Protein AF-A0A6M1LSC8-F1 (afdb_monomer)

Sequence (121 aa):
MTETDLAREARQNIARHLADLHRLHIQLATDSRALKALTLSGRAQAEIEIAAEMLEQYMAATGAFLENMRGRYEARLGLLRRGEPTGVEAVPGQGALGHGAFWYAFSRLCSVLRMAERRSG

Organism: NCB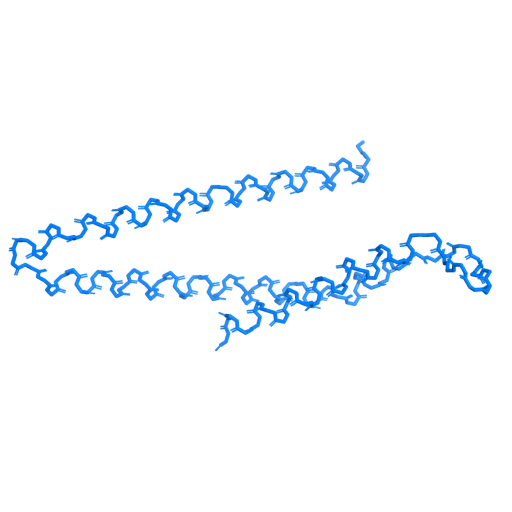I:txid2716930

Foldseek 3Di:
DDPVVVVVVVVVVVVVVVVVVVVVVVVVVVVLVVLVVCVVVVNVVVNVVVVVVSVVVVLVVLLVVLVVVLVVVVVCLVVLVVPQDDDDPPPVPRDDPCNVVSVVVSVVVVVVSVVSVVSND

Solvent-accessible surface area (backbone atoms only — not comparable to full-atom values): 6817 Å² total; per-residue (Å²): 134,54,72,69,52,54,56,49,50,52,51,52,54,51,51,50,53,54,52,53,51,51,52,51,52,53,48,52,56,50,55,59,59,58,40,53,57,34,43,76,71,74,37,44,68,59,36,51,52,53,53,48,54,52,50,52,52,52,51,52,54,50,23,54,50,38,46,53,55,39,54,61,49,61,76,37,45,73,62,59,59,68,68,59,76,85,67,57,84,55,55,92,94,67,58,38,80,67,42,67,61,50,54,52,54,51,52,49,50,57,54,50,43,59,52,36,50,72,66,45,109

Mean predicted aligned error: 7.02 Å

Radius of gyration: 22.24 Å; Cα contacts (8 Å, |Δi|>4): 43; chains: 1; bounding box: 56×26×59 Å

pLDDT: mean 88.99, std 13.72, range [47.41, 98.44]

Secondary structure (DSSP, 8-state):
--HHHHHHHHHHHHHHHHHHHHHHHHHHHHHHHHTHHHHHTT-HHHHHHHHHHHHHHHHHHHHHHHHHHHHHHHTTHHHHHTTS---S---TTT--TTHHHHHHHHHHHHHHHHHHHHHH-

Structure (mmCIF, N/CA/C/O backbone):
data_AF-A0A6M1LSC8-F1
#
_entry.id   AF-A0A6M1LSC8-F1
#
loop_
_atom_site.group_PDB
_atom_site.id
_atom_site.type_symbol
_atom_site.label_atom_id
_atom_site.label_alt_id
_atom_site.label_comp_id
_atom_site.label_asym_id
_atom_site.label_entity_id
_atom_site.label_seq_id
_atom_site.pdbx_PDB_ins_code
_atom_site.Cartn_x
_atom_si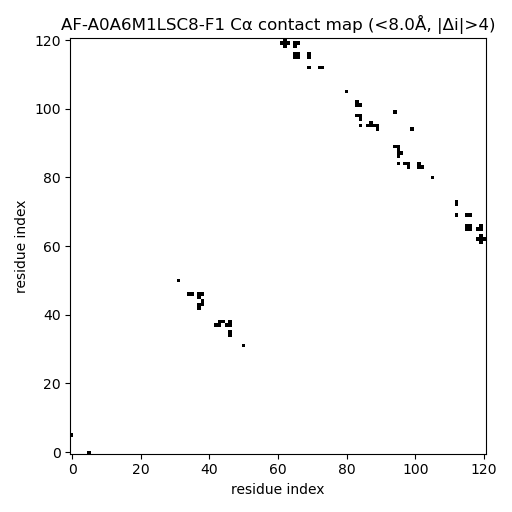te.Cartn_y
_atom_site.Cartn_z
_atom_site.occupancy
_atom_site.B_iso_or_equiv
_atom_site.auth_seq_id
_atom_site.auth_comp_id
_atom_site.auth_asym_id
_atom_site.auth_atom_id
_atom_site.pdbx_PDB_model_num
ATOM 1 N N . MET A 1 1 ? 0.381 3.469 -32.108 1.00 56.16 1 MET A N 1
ATOM 2 C CA . MET A 1 1 ? 0.505 3.741 -30.661 1.00 56.16 1 MET A CA 1
ATOM 3 C C . MET A 1 1 ? 1.989 3.801 -30.350 1.00 56.16 1 MET A C 1
ATOM 5 O O . MET A 1 1 ? 2.682 2.846 -30.677 1.00 56.16 1 MET A O 1
ATOM 9 N N . THR A 1 2 ? 2.500 4.939 -29.881 1.00 71.88 2 THR A N 1
ATOM 10 C CA . THR A 1 2 ? 3.945 5.119 -29.642 1.00 71.88 2 THR A CA 1
ATOM 11 C C . THR A 1 2 ? 4.359 4.524 -28.289 1.00 71.88 2 THR A C 1
ATOM 13 O O . THR A 1 2 ? 3.518 4.313 -27.417 1.00 71.88 2 THR A O 1
ATOM 16 N N . GLU A 1 3 ? 5.652 4.272 -28.068 1.00 67.31 3 GLU A N 1
ATOM 17 C CA . GLU A 1 3 ? 6.177 3.856 -26.753 1.00 67.31 3 GLU A CA 1
ATOM 18 C C . GLU A 1 3 ? 5.822 4.870 -25.647 1.00 67.31 3 GLU A C 1
ATOM 20 O O . GLU A 1 3 ? 5.491 4.505 -24.516 1.00 67.31 3 GLU A O 1
ATOM 25 N N . THR A 1 4 ? 5.805 6.160 -25.996 1.00 75.75 4 THR A N 1
ATOM 26 C CA . THR A 1 4 ? 5.384 7.246 -25.105 1.00 75.75 4 THR A CA 1
ATOM 27 C C . THR A 1 4 ? 3.909 7.134 -24.712 1.00 75.75 4 THR A C 1
ATOM 29 O O . THR A 1 4 ? 3.566 7.436 -23.566 1.00 75.75 4 THR A O 1
ATOM 32 N N . ASP A 1 5 ? 3.044 6.651 -25.609 1.00 84.19 5 ASP A N 1
ATOM 33 C CA . ASP A 1 5 ? 1.629 6.414 -25.308 1.00 84.19 5 ASP A CA 1
ATOM 34 C C . ASP A 1 5 ? 1.446 5.273 -24.307 1.00 84.19 5 ASP A C 1
ATOM 36 O O . ASP A 1 5 ? 0.731 5.445 -23.320 1.00 84.19 5 ASP A O 1
ATOM 40 N N . LEU A 1 6 ? 2.163 4.160 -24.491 1.00 90.50 6 LEU A N 1
ATOM 41 C CA . LEU A 1 6 ? 2.126 3.017 -23.571 1.00 90.50 6 LEU A CA 1
ATOM 42 C C . LEU A 1 6 ? 2.641 3.385 -22.174 1.00 90.50 6 LEU A C 1
ATOM 44 O O . LEU A 1 6 ? 2.018 3.061 -21.161 1.00 90.50 6 LEU A O 1
ATOM 48 N N . ALA A 1 7 ? 3.762 4.108 -22.096 1.00 89.00 7 ALA A N 1
ATOM 49 C CA . ALA A 1 7 ? 4.315 4.558 -20.820 1.00 89.00 7 ALA A CA 1
ATOM 50 C C . ALA A 1 7 ? 3.374 5.536 -20.097 1.00 89.00 7 ALA A C 1
ATOM 52 O O . ALA A 1 7 ? 3.258 5.505 -18.868 1.00 89.00 7 ALA A O 1
ATOM 53 N N . ARG A 1 8 ? 2.694 6.413 -20.844 1.00 92.25 8 ARG A N 1
ATOM 54 C CA . ARG A 1 8 ? 1.710 7.355 -20.301 1.00 92.25 8 ARG A CA 1
ATOM 55 C C . ARG A 1 8 ? 0.478 6.629 -19.769 1.00 92.25 8 ARG A C 1
ATOM 57 O O . ARG A 1 8 ? 0.069 6.913 -18.645 1.00 92.25 8 ARG A O 1
ATOM 64 N N . GLU A 1 9 ? -0.070 5.688 -20.527 1.00 95.25 9 GLU A N 1
ATOM 65 C CA . GLU A 1 9 ? -1.217 4.879 -20.108 1.00 95.25 9 GLU A CA 1
ATOM 66 C C . GLU A 1 9 ? -0.899 4.069 -18.844 1.00 95.25 9 GLU A C 1
ATOM 68 O O . GLU A 1 9 ? -1.647 4.119 -17.866 1.00 95.25 9 GLU A O 1
ATOM 73 N N . ALA A 1 10 ? 0.264 3.411 -18.801 1.00 94.62 10 ALA A N 1
ATOM 74 C CA . ALA A 1 10 ? 0.704 2.669 -17.623 1.00 94.62 10 ALA A CA 1
ATOM 75 C C . ALA A 1 10 ? 0.793 3.566 -16.375 1.00 94.62 10 ALA A C 1
ATOM 77 O O . ALA A 1 10 ? 0.305 3.192 -15.308 1.00 94.62 10 ALA A O 1
ATOM 78 N N . ARG A 1 11 ? 1.355 4.780 -16.500 1.00 94.75 11 ARG A N 1
ATOM 79 C CA . ARG A 1 11 ? 1.401 5.751 -15.38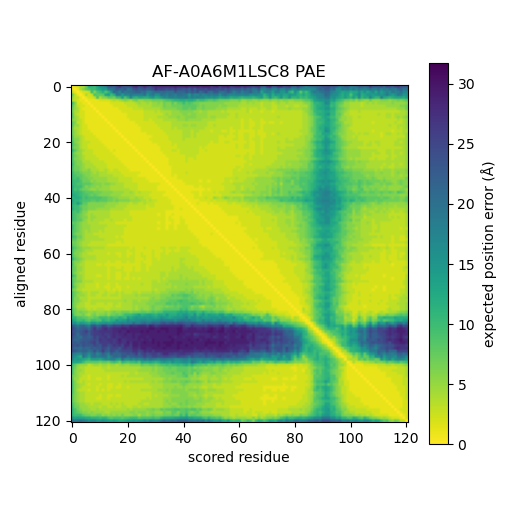9 1.00 94.75 11 ARG A CA 1
ATOM 80 C C . ARG A 1 11 ? 0.008 6.167 -14.930 1.00 94.75 11 ARG A C 1
ATOM 82 O O . ARG A 1 11 ? -0.213 6.270 -13.728 1.00 94.75 11 ARG A O 1
ATOM 89 N N . GLN A 1 12 ? -0.917 6.402 -15.859 1.00 97.06 12 GLN A N 1
ATOM 90 C CA . GLN A 1 12 ? -2.292 6.784 -15.529 1.00 97.06 12 GLN A CA 1
ATOM 91 C C . GLN A 1 12 ? -3.031 5.660 -14.799 1.00 97.06 12 GLN A C 1
ATOM 93 O O . GLN A 1 12 ? -3.689 5.917 -13.792 1.00 97.06 12 GLN A O 1
ATOM 98 N N . ASN A 1 13 ? -2.873 4.417 -15.255 1.00 96.38 13 ASN A N 1
ATOM 99 C CA . ASN A 1 13 ? -3.473 3.258 -14.601 1.00 96.38 13 ASN A CA 1
ATOM 100 C C . ASN A 1 13 ? -2.903 3.054 -13.189 1.00 96.38 13 ASN A C 1
ATOM 102 O O . ASN A 1 13 ? -3.668 2.897 -12.241 1.00 96.38 13 ASN A O 1
ATOM 106 N N . ILE A 1 14 ? -1.579 3.157 -13.017 1.00 96.38 14 ILE A N 1
ATOM 107 C CA . ILE A 1 14 ? -0.940 3.094 -11.692 1.00 96.38 14 ILE A CA 1
ATOM 108 C C . ILE A 1 14 ? -1.452 4.219 -10.782 1.00 96.38 14 ILE A C 1
ATOM 110 O O . ILE A 1 14 ? -1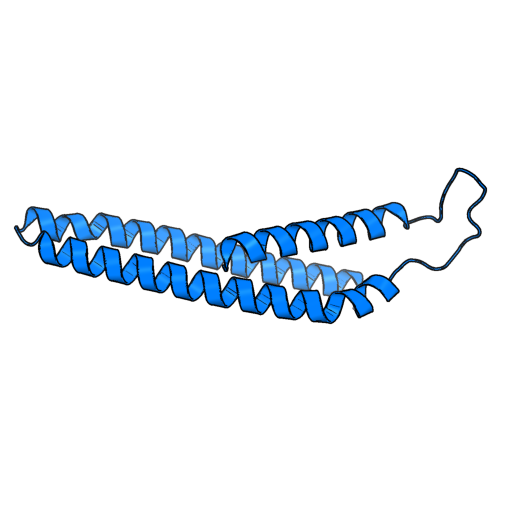.815 3.958 -9.638 1.00 96.38 14 ILE A O 1
ATOM 114 N N . ALA A 1 15 ? -1.518 5.457 -11.278 1.00 96.50 15 ALA A N 1
ATOM 115 C CA . ALA A 1 15 ? -1.997 6.596 -10.496 1.00 96.50 15 ALA A CA 1
ATOM 116 C C . ALA A 1 15 ? -3.452 6.414 -10.037 1.00 96.50 15 ALA A C 1
ATOM 118 O O . ALA A 1 15 ? -3.771 6.728 -8.892 1.00 96.50 15 ALA A O 1
ATOM 119 N N . ARG A 1 16 ? -4.315 5.862 -10.900 1.00 98.06 16 ARG A N 1
ATOM 120 C CA . ARG A 1 16 ? -5.706 5.541 -10.556 1.00 98.06 16 ARG A CA 1
ATOM 121 C C . ARG A 1 16 ? -5.772 4.515 -9.426 1.00 98.06 16 ARG A C 1
ATOM 123 O O . ARG A 1 16 ? -6.391 4.792 -8.407 1.00 98.06 16 ARG A O 1
ATOM 130 N N . HIS A 1 17 ? -5.061 3.395 -9.554 1.00 97.25 17 HIS A N 1
ATOM 131 C CA . HIS A 1 17 ? -5.064 2.352 -8.524 1.00 97.25 17 HIS A CA 1
ATOM 132 C C . HIS A 1 17 ? -4.501 2.844 -7.182 1.00 97.25 17 HIS A C 1
ATOM 134 O O . HIS A 1 17 ? -5.021 2.490 -6.129 1.00 97.25 17 HIS A O 1
ATOM 140 N N . LEU A 1 18 ? -3.471 3.698 -7.197 1.00 96.56 18 LEU A N 1
ATOM 141 C CA . LEU A 1 18 ? -2.942 4.310 -5.973 1.00 96.56 18 LEU A CA 1
ATOM 142 C C . LEU A 1 18 ? -3.949 5.265 -5.318 1.00 96.56 18 LEU A C 1
ATOM 144 O O . LEU A 1 18 ? -4.034 5.311 -4.091 1.00 96.56 18 LEU A O 1
ATOM 148 N N . ALA A 1 19 ? -4.729 6.002 -6.111 1.00 97.56 19 ALA A N 1
ATOM 149 C CA . ALA A 1 19 ? -5.807 6.832 -5.587 1.00 97.56 19 ALA A CA 1
ATOM 150 C C . ALA A 1 19 ? -6.925 5.978 -4.969 1.00 97.56 19 ALA A C 1
ATOM 152 O O . ALA A 1 19 ? -7.431 6.319 -3.901 1.00 97.56 19 ALA A O 1
ATOM 153 N N . ASP A 1 20 ? -7.275 4.854 -5.595 1.00 98.00 20 ASP A N 1
ATOM 154 C CA . ASP A 1 20 ? -8.283 3.929 -5.071 1.00 98.00 20 ASP A CA 1
ATOM 155 C C . ASP A 1 20 ? -7.821 3.286 -3.752 1.00 98.00 20 ASP A C 1
ATOM 157 O O . ASP A 1 20 ? -8.568 3.293 -2.773 1.00 98.00 20 ASP A O 1
ATOM 161 N N . LEU A 1 21 ? -6.559 2.846 -3.668 1.00 96.94 21 LEU A N 1
ATOM 162 C CA . LEU A 1 21 ? -5.949 2.371 -2.418 1.00 96.94 21 LEU A CA 1
ATOM 163 C C . LEU A 1 21 ? -5.984 3.437 -1.319 1.00 96.94 21 LEU A C 1
ATOM 165 O O . LEU A 1 21 ? -6.319 3.142 -0.175 1.00 96.94 21 LEU A O 1
ATOM 169 N N . HIS A 1 22 ? -5.685 4.694 -1.652 1.00 96.88 22 HIS A N 1
ATOM 170 C CA . HIS A 1 22 ? -5.758 5.781 -0.680 1.00 96.88 22 HIS A CA 1
ATOM 171 C C . HIS A 1 22 ? -7.180 5.988 -0.140 1.00 96.88 22 HIS A C 1
ATOM 173 O O . HIS A 1 22 ? -7.349 6.181 1.065 1.00 96.88 22 HIS A O 1
ATOM 179 N N . ARG A 1 23 ? -8.208 5.892 -0.994 1.00 97.81 23 ARG A N 1
ATOM 180 C CA . ARG A 1 23 ? -9.607 5.955 -0.541 1.00 97.81 23 ARG A CA 1
ATOM 181 C C . ARG A 1 23 ? -9.945 4.801 0.399 1.00 97.81 23 ARG A C 1
ATOM 183 O O . ARG A 1 23 ? -10.577 5.038 1.424 1.00 97.81 23 ARG A O 1
ATOM 190 N N . LEU A 1 24 ? -9.480 3.587 0.099 1.00 96.75 24 LEU A N 1
ATOM 191 C CA . LEU A 1 24 ? -9.663 2.432 0.983 1.00 96.75 24 LEU A CA 1
ATOM 192 C C . LEU A 1 24 ? -8.969 2.629 2.338 1.00 96.75 24 LEU A C 1
ATOM 194 O O . LEU A 1 24 ? -9.560 2.318 3.366 1.00 96.75 24 LEU A O 1
ATOM 198 N N . HIS A 1 25 ? -7.772 3.222 2.375 1.00 96.50 25 HIS A N 1
ATOM 199 C CA . HIS A 1 25 ? -7.113 3.562 3.642 1.00 96.50 25 HIS A CA 1
ATOM 200 C C . HIS A 1 25 ? -7.909 4.582 4.470 1.00 96.50 25 HIS A C 1
ATOM 202 O O . HIS A 1 25 ? -7.989 4.458 5.691 1.00 96.50 25 HIS A O 1
ATOM 208 N N . ILE A 1 26 ? -8.521 5.583 3.826 1.00 97.44 26 ILE A N 1
ATOM 209 C CA . ILE A 1 26 ? -9.395 6.550 4.511 1.00 97.44 26 ILE A CA 1
ATOM 210 C C . ILE A 1 26 ? -10.639 5.854 5.074 1.00 97.44 26 ILE A C 1
ATOM 212 O O . ILE A 1 26 ? -11.052 6.157 6.198 1.00 97.44 26 ILE A O 1
ATOM 216 N N . GLN A 1 27 ? -11.226 4.927 4.314 1.00 97.44 27 GLN A N 1
ATOM 217 C CA . GLN A 1 27 ? -12.374 4.152 4.774 1.00 97.44 27 GLN A CA 1
ATOM 218 C C . GLN A 1 27 ? -12.004 3.299 5.990 1.00 97.44 27 GLN A C 1
ATOM 220 O O . GLN A 1 27 ? -12.661 3.408 7.018 1.00 97.44 27 GLN A O 1
ATOM 225 N N . LEU A 1 28 ? -10.885 2.573 5.935 1.00 96.31 28 LEU A N 1
ATOM 226 C CA . LEU A 1 28 ? -10.406 1.759 7.053 1.00 96.31 28 LEU A CA 1
ATOM 227 C C . LEU A 1 28 ? -10.150 2.600 8.315 1.00 96.31 28 LEU A C 1
ATOM 229 O O . LEU A 1 28 ? -10.521 2.213 9.421 1.00 96.31 28 LEU A O 1
ATOM 233 N N . ALA A 1 29 ? -9.581 3.799 8.160 1.00 96.50 29 ALA A N 1
ATOM 234 C CA . ALA A 1 29 ? -9.413 4.737 9.269 1.00 96.50 29 ALA A CA 1
ATOM 235 C C . ALA A 1 29 ? -10.756 5.225 9.845 1.00 96.50 29 ALA A C 1
ATOM 237 O O . ALA A 1 29 ? -10.843 5.558 11.025 1.00 96.50 29 ALA A O 1
ATOM 238 N N . THR A 1 30 ? -11.801 5.300 9.024 1.00 97.31 30 THR A N 1
ATOM 239 C CA . THR A 1 30 ? -13.153 5.672 9.458 1.00 97.31 30 THR A CA 1
ATOM 240 C C . THR A 1 30 ? -13.812 4.524 10.215 1.00 97.31 30 THR A C 1
ATOM 242 O O . THR A 1 30 ? -14.342 4.753 11.302 1.00 97.31 30 THR A O 1
ATOM 245 N N . ASP A 1 31 ? -13.689 3.298 9.708 1.00 95.12 31 ASP A N 1
ATOM 246 C CA . ASP A 1 31 ? -14.196 2.085 10.352 1.00 95.12 31 ASP A CA 1
ATOM 247 C C . ASP A 1 31 ? -13.527 1.878 11.719 1.00 95.12 31 ASP A C 1
ATOM 249 O O . ASP A 1 31 ? -14.207 1.661 12.721 1.00 95.12 31 ASP A O 1
ATOM 253 N N . SER A 1 32 ? -12.209 2.089 11.800 1.00 95.56 32 SER A N 1
ATOM 254 C CA . SER A 1 32 ? -11.458 2.068 13.060 1.00 95.56 32 SER A CA 1
ATOM 255 C C . SER A 1 32 ? -11.994 3.072 14.089 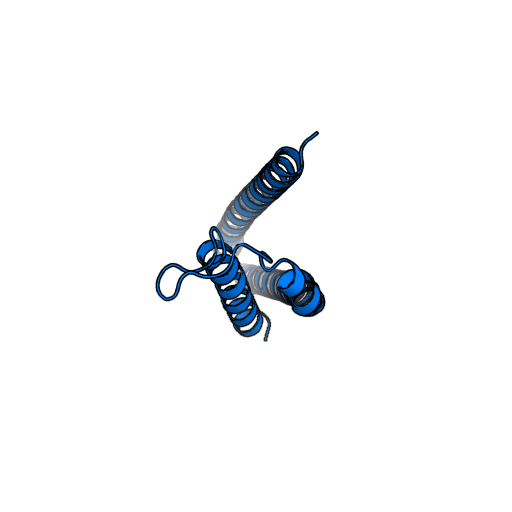1.00 95.56 32 SER A C 1
ATOM 257 O O . SER A 1 32 ? -12.123 2.735 15.263 1.00 95.56 32 SER A O 1
ATOM 259 N N . ARG A 1 33 ? -12.377 4.291 13.678 1.00 96.31 33 ARG A N 1
ATOM 260 C CA . ARG A 1 33 ? -12.986 5.270 14.602 1.00 96.31 33 ARG A CA 1
ATOM 261 C C . ARG A 1 33 ? -14.366 4.835 15.085 1.00 96.31 33 ARG A C 1
ATOM 263 O O . ARG A 1 33 ? -14.735 5.164 16.212 1.00 96.31 33 ARG A O 1
ATOM 270 N N . ALA A 1 34 ? -15.130 4.134 14.248 1.00 95.81 34 ALA A N 1
ATOM 271 C CA . ALA A 1 34 ? -16.455 3.642 14.612 1.00 95.81 34 ALA A CA 1
ATOM 272 C C . ALA A 1 34 ? -16.390 2.572 15.715 1.00 95.81 34 ALA A C 1
ATOM 274 O O . ALA A 1 34 ? -17.330 2.464 16.507 1.00 95.81 34 ALA A O 1
ATOM 275 N N . LEU A 1 35 ? -15.262 1.857 15.836 1.00 96.19 35 LEU A N 1
ATOM 276 C CA . LEU A 1 35 ? -15.052 0.858 16.888 1.00 96.19 35 LEU A CA 1
ATOM 277 C C . LEU A 1 35 ? -15.194 1.433 18.300 1.00 96.19 35 LEU A C 1
ATOM 279 O O . LEU A 1 35 ? -15.640 0.704 19.176 1.00 96.19 35 LEU A O 1
ATOM 283 N N . LYS A 1 36 ? -14.965 2.740 18.501 1.00 96.44 36 LYS A N 1
ATOM 284 C CA . LYS A 1 36 ? -15.152 3.432 19.790 1.00 96.44 36 LYS A CA 1
ATOM 285 C C . LYS A 1 36 ? -16.520 3.166 20.435 1.00 96.44 36 LYS A C 1
ATOM 287 O O . LYS A 1 36 ? -16.656 3.214 21.659 1.00 96.44 36 LYS A O 1
ATOM 292 N N . ALA A 1 37 ? -17.554 2.902 19.631 1.00 96.88 37 ALA A N 1
ATOM 293 C CA . ALA A 1 37 ? -18.877 2.533 20.132 1.00 96.88 37 ALA A CA 1
ATOM 294 C C . ALA A 1 37 ? -18.844 1.275 21.026 1.00 96.88 37 ALA A C 1
ATOM 296 O O . ALA A 1 37 ? -19.620 1.181 21.977 1.00 96.88 37 ALA A O 1
ATOM 297 N N . LEU A 1 38 ? -17.919 0.342 20.775 1.00 97.19 38 LEU A N 1
ATOM 298 C CA . LEU A 1 38 ? -17.712 -0.860 21.580 1.00 97.19 38 LEU A CA 1
ATOM 299 C C . LEU A 1 38 ? -17.236 -0.499 22.987 1.00 97.19 38 LEU A C 1
ATOM 301 O O . LEU A 1 38 ? -17.902 -0.887 23.949 1.00 97.19 38 LEU A O 1
ATOM 305 N N . THR A 1 39 ? -16.180 0.307 23.133 1.00 96.38 39 THR A N 1
ATOM 306 C CA . THR A 1 39 ? -15.745 0.786 24.457 1.00 96.38 39 THR A CA 1
ATOM 307 C C . THR A 1 39 ? -16.845 1.567 25.173 1.00 96.38 39 THR A C 1
ATOM 309 O O . THR A 1 39 ? -17.086 1.326 26.355 1.00 96.38 39 THR A O 1
ATOM 312 N N . LEU A 1 40 ? -17.582 2.437 24.469 1.00 97.69 40 LEU A N 1
ATOM 313 C CA . LEU A 1 40 ? -18.710 3.177 25.060 1.00 97.69 40 LEU A CA 1
ATOM 314 C C . LEU A 1 40 ? -19.838 2.256 25.558 1.00 97.69 40 LEU A C 1
ATOM 316 O O . LEU A 1 40 ? -20.543 2.607 26.499 1.00 97.69 40 LEU A O 1
ATOM 320 N N . SER A 1 41 ? -19.986 1.070 24.964 1.00 97.31 41 SER A N 1
ATOM 321 C CA . SER A 1 41 ? -20.938 0.034 25.388 1.00 97.31 41 SER A CA 1
ATOM 322 C C . SER A 1 41 ? -20.388 -0.937 26.447 1.00 97.31 41 SER A C 1
ATOM 324 O O . SER A 1 41 ? -21.014 -1.959 26.727 1.00 97.31 41 SER A O 1
ATOM 326 N N . GLY A 1 42 ? -19.213 -0.656 27.024 1.00 97.94 42 GLY A N 1
ATOM 327 C CA . GLY A 1 42 ? -18.554 -1.518 28.014 1.00 97.94 42 GLY A CA 1
ATOM 328 C C . GLY A 1 42 ? -17.834 -2.735 27.419 1.00 97.94 42 GLY A C 1
ATOM 329 O O . GLY A 1 42 ? -17.426 -3.627 28.158 1.00 97.94 42 GLY A O 1
ATOM 330 N N . ARG A 1 43 ? -17.654 -2.787 26.093 1.00 97.62 43 ARG A N 1
ATOM 331 C CA . ARG A 1 43 ? -17.023 -3.896 25.353 1.00 97.62 43 ARG A CA 1
ATOM 332 C C . ARG A 1 43 ? -15.609 -3.549 24.878 1.00 97.62 43 ARG A C 1
ATOM 334 O O . ARG A 1 43 ? -15.260 -3.805 23.730 1.00 97.62 43 ARG A O 1
ATOM 341 N N . ALA A 1 44 ? -14.792 -2.968 25.754 1.00 97.31 44 ALA A N 1
ATOM 342 C CA . ALA A 1 44 ? -13.433 -2.534 25.409 1.00 97.31 44 ALA A CA 1
ATOM 343 C C . ALA A 1 44 ? -12.542 -3.679 24.888 1.00 97.31 44 ALA A C 1
ATOM 345 O O . ALA A 1 44 ? -11.777 -3.480 23.952 1.00 97.31 44 ALA A O 1
ATOM 346 N N . GLN A 1 45 ? -12.689 -4.891 25.437 1.00 97.94 45 GLN A N 1
ATOM 347 C CA . GLN A 1 45 ? -11.940 -6.067 24.978 1.00 97.94 45 GLN A CA 1
ATOM 348 C C . GLN A 1 45 ? -12.172 -6.359 23.486 1.00 97.94 45 GLN A C 1
ATOM 350 O O . GLN A 1 45 ? -11.217 -6.586 22.753 1.00 97.94 45 GLN A O 1
ATOM 355 N N . ALA A 1 46 ? -13.422 -6.273 23.019 1.00 97.81 46 ALA A N 1
ATOM 356 C CA . ALA A 1 46 ? -13.752 -6.514 21.615 1.00 97.81 46 ALA A CA 1
ATOM 357 C C . ALA A 1 46 ? -13.144 -5.449 20.688 1.00 97.81 46 ALA A C 1
ATOM 359 O O . ALA A 1 46 ? -12.712 -5.762 19.586 1.00 97.81 46 ALA A O 1
ATOM 360 N N . GLU A 1 47 ? -13.086 -4.187 21.129 1.00 97.88 47 GLU A N 1
ATOM 361 C CA . GLU A 1 47 ? -12.405 -3.128 20.373 1.00 97.88 47 GLU A CA 1
ATOM 362 C C . GLU A 1 47 ? -10.905 -3.403 20.241 1.00 97.88 47 GLU A C 1
ATOM 364 O O . GLU A 1 47 ? -10.358 -3.248 19.152 1.00 97.88 47 GLU A O 1
ATOM 369 N N . ILE A 1 48 ? -10.260 -3.845 21.326 1.00 98.00 48 ILE A N 1
ATOM 370 C CA . ILE A 1 48 ? -8.834 -4.195 21.339 1.00 98.00 48 ILE A CA 1
ATOM 371 C C . ILE A 1 48 ? -8.551 -5.339 20.361 1.00 98.00 48 ILE A C 1
ATOM 373 O O . ILE A 1 48 ? -7.639 -5.221 19.547 1.00 98.00 48 ILE A O 1
ATOM 377 N N . GLU A 1 49 ? -9.335 -6.417 20.417 1.00 98.44 49 GLU A N 1
ATOM 378 C CA . GLU A 1 49 ? -9.164 -7.593 19.554 1.00 98.44 49 GLU A CA 1
ATOM 379 C C . GLU A 1 49 ? -9.336 -7.233 18.074 1.00 98.44 49 GLU A C 1
ATOM 381 O O . GLU A 1 49 ? -8.443 -7.492 17.269 1.00 98.44 49 GLU A O 1
ATOM 386 N N . ILE A 1 50 ? -10.417 -6.531 17.721 1.00 97.94 50 ILE A N 1
ATOM 387 C CA . ILE A 1 50 ? -10.674 -6.118 16.333 1.00 97.94 50 ILE A CA 1
ATOM 388 C C . ILE A 1 50 ? -9.587 -5.157 15.832 1.00 97.94 50 ILE A C 1
ATOM 390 O O . ILE A 1 50 ? -9.136 -5.265 14.690 1.00 97.94 50 ILE A O 1
ATOM 394 N N . ALA A 1 51 ? -9.150 -4.206 16.664 1.00 97.31 51 ALA A N 1
ATOM 395 C CA . ALA A 1 51 ? -8.093 -3.275 16.288 1.00 97.31 51 ALA A CA 1
ATOM 396 C C . ALA A 1 51 ? -6.752 -3.991 16.065 1.00 97.31 51 ALA A C 1
ATOM 398 O O . ALA A 1 51 ? -6.043 -3.658 15.112 1.00 97.31 51 ALA A O 1
ATOM 399 N N . ALA A 1 52 ? -6.415 -4.973 16.907 1.00 98.06 52 ALA A N 1
ATOM 400 C CA . ALA A 1 52 ? -5.218 -5.791 16.749 1.00 98.06 52 ALA A CA 1
ATOM 401 C C . ALA A 1 52 ? -5.274 -6.604 15.449 1.00 98.06 52 ALA A C 1
ATOM 403 O O . ALA A 1 52 ? -4.385 -6.455 14.612 1.00 98.06 52 ALA A O 1
ATOM 404 N N . GLU A 1 53 ? -6.354 -7.358 15.220 1.00 97.81 53 GLU A N 1
ATOM 405 C CA . GLU A 1 53 ? -6.546 -8.152 13.999 1.00 97.81 53 GLU A CA 1
ATOM 406 C C . GLU A 1 53 ? -6.447 -7.291 12.734 1.00 97.81 53 GLU A C 1
ATOM 408 O O . GLU A 1 53 ? -5.772 -7.657 11.770 1.00 97.81 53 GLU A O 1
ATOM 413 N N . MET A 1 54 ? -7.080 -6.114 12.738 1.00 96.88 54 MET A N 1
ATOM 414 C CA . MET A 1 54 ? -7.029 -5.175 11.618 1.00 96.88 54 MET A CA 1
ATOM 415 C C . MET A 1 54 ? -5.591 -4.727 11.317 1.00 96.88 54 MET A C 1
ATOM 417 O O . MET A 1 54 ? -5.179 -4.709 10.154 1.00 96.88 54 MET A O 1
ATOM 421 N N . LEU A 1 55 ? -4.825 -4.347 12.345 1.00 96.31 55 LEU A N 1
ATOM 422 C CA . LEU A 1 55 ? -3.447 -3.881 12.181 1.00 96.31 55 LEU A CA 1
ATOM 423 C C . LEU A 1 55 ? -2.513 -5.012 11.743 1.00 96.31 55 LEU A C 1
ATOM 425 O O . LEU A 1 55 ? -1.703 -4.806 10.839 1.00 96.31 55 LEU A O 1
ATOM 429 N N . GLU A 1 56 ? -2.656 -6.201 12.325 1.00 97.50 56 GLU A N 1
ATOM 430 C CA . GLU A 1 56 ? -1.888 -7.392 11.956 1.00 97.50 56 GLU A CA 1
ATOM 431 C C . GLU A 1 56 ? -2.115 -7.767 10.489 1.00 97.50 56 GLU A C 1
ATOM 433 O O . GLU A 1 56 ? -1.156 -7.922 9.728 1.00 97.50 56 GLU A O 1
ATOM 438 N N . GLN A 1 57 ? -3.377 -7.833 10.055 1.00 96.12 57 GLN A N 1
ATOM 439 C CA . GLN A 1 57 ? -3.723 -8.132 8.666 1.00 96.12 57 GLN A CA 1
ATOM 440 C C . GLN A 1 57 ? -3.200 -7.060 7.706 1.00 96.12 57 GLN A C 1
ATOM 442 O O . GLN A 1 57 ? -2.637 -7.388 6.659 1.00 96.12 57 GLN A O 1
ATOM 447 N N . TYR A 1 58 ? -3.340 -5.779 8.061 1.00 95.50 58 TYR A N 1
ATOM 448 C CA . TYR A 1 58 ? -2.840 -4.677 7.240 1.00 95.50 58 TYR A CA 1
ATOM 449 C C . TYR A 1 58 ? -1.312 -4.715 7.092 1.00 95.50 58 TYR A C 1
ATOM 451 O O . TYR A 1 58 ? -0.789 -4.556 5.982 1.00 95.50 58 TYR A O 1
ATOM 459 N N . MET A 1 59 ? -0.588 -4.957 8.189 1.00 94.69 59 MET A N 1
ATOM 460 C CA . MET A 1 59 ? 0.868 -5.093 8.183 1.00 94.69 59 MET A CA 1
ATOM 461 C C . MET A 1 59 ? 1.316 -6.295 7.352 1.00 94.69 59 MET A C 1
ATOM 463 O O . MET A 1 59 ? 2.186 -6.141 6.495 1.00 94.69 59 MET A O 1
ATOM 467 N N . ALA A 1 60 ? 0.694 -7.461 7.544 1.00 95.00 60 ALA A N 1
ATOM 468 C CA . ALA A 1 60 ? 1.013 -8.671 6.793 1.00 95.00 60 ALA A CA 1
ATOM 469 C C . ALA A 1 60 ? 0.772 -8.486 5.285 1.00 95.00 60 ALA A C 1
ATOM 471 O O . ALA A 1 60 ? 1.649 -8.783 4.471 1.00 95.00 60 ALA A O 1
ATOM 472 N N . ALA A 1 61 ? -0.381 -7.927 4.902 1.00 94.81 61 ALA A N 1
ATOM 473 C CA . ALA A 1 61 ? -0.715 -7.668 3.504 1.00 94.81 61 ALA A CA 1
ATOM 474 C C . ALA A 1 61 ? 0.250 -6.660 2.855 1.00 94.81 61 ALA A C 1
ATOM 476 O O . ALA A 1 61 ? 0.722 -6.875 1.735 1.00 94.81 61 ALA A O 1
ATOM 477 N N . THR A 1 62 ? 0.582 -5.578 3.565 1.00 93.88 62 THR A N 1
ATOM 478 C CA . THR A 1 62 ? 1.509 -4.551 3.069 1.00 93.88 62 THR A CA 1
ATOM 479 C C . THR A 1 62 ? 2.933 -5.093 2.947 1.00 93.88 62 THR A C 1
ATOM 481 O O . THR A 1 62 ? 3.590 -4.846 1.934 1.00 93.88 62 THR A O 1
ATOM 484 N N . GLY A 1 63 ? 3.399 -5.861 3.935 1.00 94.44 63 GLY A N 1
ATOM 485 C CA . GLY A 1 63 ? 4.711 -6.508 3.917 1.00 94.44 63 GLY A CA 1
ATOM 486 C C . GLY A 1 63 ? 4.857 -7.459 2.730 1.00 94.44 63 GLY A C 1
ATOM 487 O O . GLY A 1 63 ? 5.768 -7.290 1.918 1.00 94.44 63 GLY A O 1
ATOM 488 N N . ALA A 1 64 ? 3.894 -8.369 2.554 1.00 95.06 64 ALA A N 1
ATOM 489 C CA . ALA A 1 64 ? 3.877 -9.317 1.440 1.00 95.06 64 ALA A CA 1
ATOM 490 C C . ALA A 1 64 ? 3.838 -8.616 0.070 1.00 95.06 64 ALA A C 1
ATOM 492 O O . ALA A 1 64 ? 4.536 -9.015 -0.866 1.00 95.06 64 ALA A O 1
ATOM 493 N N . PHE A 1 65 ? 3.054 -7.540 -0.061 1.00 95.06 65 PHE A N 1
ATOM 494 C CA . PHE A 1 65 ? 3.020 -6.737 -1.283 1.00 95.06 65 PHE A CA 1
ATOM 495 C C . PHE A 1 65 ? 4.379 -6.087 -1.583 1.00 95.06 65 PHE A C 1
ATOM 497 O O . PHE A 1 65 ? 4.867 -6.179 -2.714 1.00 95.06 65 PHE A O 1
ATOM 504 N N . LEU A 1 66 ? 5.000 -5.440 -0.590 1.00 95.38 66 LEU A N 1
ATOM 505 C CA . LEU A 1 66 ? 6.291 -4.770 -0.760 1.00 95.38 66 LEU A CA 1
ATOM 506 C C . LEU A 1 66 ? 7.400 -5.760 -1.104 1.00 95.38 66 LEU A C 1
ATOM 508 O O . LEU A 1 66 ? 8.178 -5.494 -2.022 1.00 95.38 66 LEU A O 1
ATOM 512 N N . GLU A 1 67 ? 7.441 -6.908 -0.433 1.00 95.50 67 GLU A N 1
ATOM 513 C CA . GLU A 1 67 ? 8.400 -7.969 -0.723 1.00 95.50 67 GLU A CA 1
ATOM 514 C C . GLU A 1 67 ? 8.231 -8.501 -2.152 1.00 95.50 67 GLU A C 1
ATOM 516 O O . GLU A 1 67 ? 9.204 -8.597 -2.906 1.00 95.50 67 GLU A O 1
ATOM 521 N N . ASN A 1 68 ? 6.988 -8.757 -2.573 1.00 96.00 68 ASN A N 1
ATOM 522 C CA . ASN A 1 68 ? 6.703 -9.223 -3.925 1.00 96.00 68 ASN A CA 1
ATOM 523 C C . ASN A 1 68 ? 7.131 -8.200 -4.989 1.00 96.00 68 ASN A C 1
ATOM 525 O O . ASN A 1 68 ? 7.776 -8.555 -5.979 1.00 96.00 68 ASN A O 1
ATOM 529 N N . MET A 1 69 ? 6.803 -6.922 -4.786 1.00 95.25 69 MET A N 1
ATOM 530 C CA . MET A 1 69 ? 7.174 -5.853 -5.713 1.00 95.25 69 MET A CA 1
ATOM 531 C C . MET A 1 69 ? 8.687 -5.637 -5.762 1.00 95.25 69 MET A C 1
ATOM 533 O O . MET A 1 69 ? 9.241 -5.472 -6.853 1.00 95.25 69 MET A O 1
ATOM 537 N N . ARG A 1 70 ? 9.362 -5.694 -4.609 1.00 95.75 70 ARG A N 1
ATOM 538 C CA . ARG A 1 70 ? 10.822 -5.635 -4.515 1.00 95.75 70 ARG A CA 1
ATOM 539 C C . ARG A 1 70 ? 11.458 -6.754 -5.338 1.00 95.75 70 ARG A C 1
ATOM 541 O O . ARG A 1 70 ? 12.219 -6.458 -6.259 1.00 95.75 70 ARG A O 1
ATOM 548 N N . GLY A 1 71 ? 11.068 -8.007 -5.094 1.00 95.38 71 GLY A N 1
ATOM 549 C CA . GLY A 1 71 ? 11.605 -9.170 -5.806 1.00 95.38 71 GLY A CA 1
ATOM 550 C C . GLY A 1 71 ? 11.423 -9.086 -7.326 1.00 95.38 71 GLY A C 1
ATOM 551 O O . GLY A 1 71 ? 12.362 -9.346 -8.081 1.00 95.38 71 GLY A O 1
ATOM 552 N N . ARG A 1 72 ? 10.252 -8.631 -7.801 1.00 96.19 72 ARG A N 1
ATOM 553 C CA . ARG A 1 72 ? 9.989 -8.447 -9.244 1.00 96.19 72 ARG A CA 1
ATOM 554 C C . ARG A 1 72 ? 10.948 -7.457 -9.902 1.00 96.19 72 ARG A C 1
ATOM 556 O O . ARG A 1 72 ? 11.369 -7.685 -11.036 1.00 96.19 72 ARG A O 1
ATOM 563 N N . TYR A 1 73 ? 11.253 -6.341 -9.244 1.00 96.69 73 TYR A N 1
ATOM 564 C CA . TYR A 1 73 ? 12.108 -5.308 -9.829 1.00 96.69 73 TYR A CA 1
ATOM 565 C C . TYR A 1 73 ? 13.594 -5.600 -9.655 1.00 96.69 73 TYR A C 1
ATOM 567 O O . TYR A 1 73 ? 14.343 -5.351 -10.597 1.00 96.69 73 TYR A O 1
ATOM 575 N N . GLU A 1 74 ? 14.014 -6.183 -8.531 1.00 96.25 74 GLU A N 1
ATOM 576 C CA . GLU A 1 74 ? 15.393 -6.646 -8.330 1.00 96.25 74 GLU A CA 1
ATOM 577 C C . GLU A 1 74 ? 15.810 -7.649 -9.408 1.00 96.25 74 GLU A C 1
ATOM 579 O O . GLU A 1 74 ? 16.832 -7.452 -10.068 1.00 96.25 74 GLU A O 1
ATOM 584 N N . ALA A 1 75 ? 14.958 -8.641 -9.694 1.00 96.50 75 ALA A N 1
ATOM 585 C CA . ALA A 1 75 ? 15.186 -9.611 -10.766 1.00 96.50 75 ALA A CA 1
ATOM 586 C C . ALA A 1 75 ? 15.312 -8.961 -12.160 1.00 96.50 75 ALA A C 1
ATOM 588 O O . ALA A 1 75 ? 15.927 -9.521 -13.068 1.00 96.50 75 ALA A O 1
ATOM 589 N N . ARG A 1 76 ? 14.746 -7.761 -12.348 1.00 95.88 76 ARG A N 1
ATOM 590 C CA . ARG A 1 76 ? 14.770 -7.018 -13.616 1.00 95.88 76 ARG A CA 1
ATOM 591 C C . ARG A 1 76 ? 15.890 -5.985 -13.706 1.00 95.88 76 ARG A C 1
ATOM 593 O O . ARG A 1 76 ? 16.103 -5.468 -14.802 1.00 95.88 76 ARG A O 1
ATOM 600 N N . LEU A 1 77 ? 16.622 -5.682 -12.629 1.00 94.44 77 LEU A N 1
ATOM 601 C CA . LEU A 1 77 ? 17.648 -4.627 -12.635 1.00 94.44 77 LEU A CA 1
ATOM 602 C C . LEU A 1 77 ? 18.710 -4.851 -13.716 1.00 94.44 77 LEU A C 1
ATOM 604 O O . LEU A 1 77 ? 19.075 -3.907 -14.414 1.00 94.44 77 LEU A O 1
ATOM 608 N N . GLY A 1 78 ? 19.151 -6.098 -13.906 1.00 92.62 78 GLY A N 1
ATOM 609 C CA . GLY A 1 78 ? 20.121 -6.447 -14.946 1.00 92.62 78 GLY A CA 1
ATOM 610 C C . GLY A 1 78 ? 19.616 -6.165 -16.364 1.00 92.62 78 GLY A C 1
ATOM 611 O O . GLY A 1 78 ? 20.385 -5.704 -17.201 1.00 92.62 78 GLY A O 1
ATOM 612 N N . LEU A 1 79 ? 18.323 -6.387 -16.626 1.00 93.00 79 LEU A N 1
ATOM 613 C CA . LEU A 1 79 ? 17.696 -6.066 -17.911 1.00 93.00 79 LEU A CA 1
ATOM 614 C C . LEU A 1 79 ? 17.512 -4.553 -18.078 1.00 93.00 79 LEU A C 1
ATOM 616 O O . LEU A 1 79 ? 17.846 -4.013 -19.124 1.00 93.00 79 LEU A O 1
ATOM 620 N N . LEU A 1 80 ? 17.016 -3.868 -17.044 1.00 92.38 80 LEU A N 1
ATOM 621 C CA . LEU A 1 80 ? 16.790 -2.421 -17.069 1.00 92.38 80 LEU A CA 1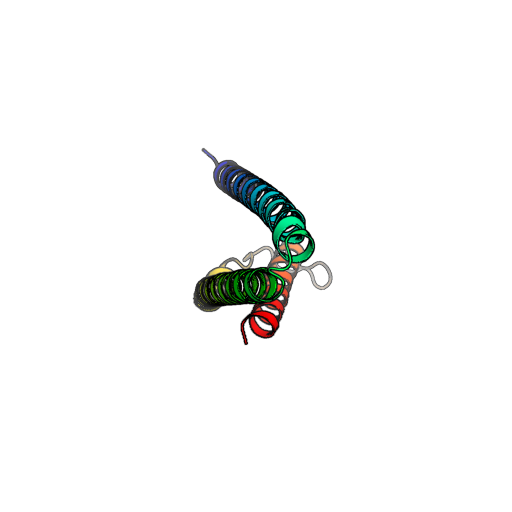
ATOM 622 C C . LEU A 1 80 ? 18.092 -1.645 -17.284 1.00 92.38 80 LEU A C 1
ATOM 624 O O . LEU A 1 80 ? 18.098 -0.664 -18.022 1.00 92.38 80 LEU A O 1
ATOM 628 N N . ARG A 1 81 ? 19.201 -2.113 -16.699 1.00 90.25 81 ARG A N 1
ATOM 629 C CA . ARG A 1 81 ? 20.532 -1.523 -16.887 1.00 90.25 81 ARG A CA 1
ATOM 630 C C . ARG A 1 81 ? 20.990 -1.554 -18.349 1.00 90.25 81 ARG A C 1
ATOM 632 O O . ARG A 1 81 ? 21.665 -0.630 -18.771 1.00 90.25 81 ARG A O 1
ATOM 639 N N . ARG A 1 82 ? 20.593 -2.563 -19.135 1.00 88.56 82 ARG A N 1
ATOM 640 C CA . ARG A 1 82 ? 20.923 -2.648 -20.574 1.00 88.56 82 ARG A CA 1
ATOM 641 C C . ARG A 1 82 ? 20.209 -1.596 -21.427 1.00 88.56 82 ARG A C 1
ATOM 643 O O . ARG A 1 82 ? 20.568 -1.439 -22.583 1.00 88.56 82 ARG A O 1
ATOM 650 N N . GLY A 1 83 ? 19.213 -0.898 -20.876 1.00 83.75 83 GLY A N 1
ATOM 651 C CA . GLY A 1 83 ? 18.568 0.251 -21.519 1.00 83.75 83 GLY A CA 1
ATOM 652 C C . GLY A 1 83 ? 19.392 1.542 -21.459 1.00 83.75 83 GLY A C 1
ATOM 653 O O . GLY A 1 83 ? 18.877 2.601 -21.807 1.00 83.75 83 GLY A O 1
ATOM 654 N N . GLU A 1 84 ? 20.635 1.474 -20.976 1.00 82.00 84 GLU A N 1
ATOM 655 C CA . GLU A 1 84 ? 21.598 2.571 -21.015 1.00 82.00 84 GLU A CA 1
ATOM 656 C C . GLU A 1 84 ? 21.752 3.096 -22.459 1.00 82.00 84 GLU A C 1
ATOM 658 O O . GLU A 1 84 ? 22.011 2.301 -23.365 1.00 82.00 84 GLU A O 1
ATOM 663 N N . PRO A 1 85 ? 21.585 4.411 -22.708 1.00 75.88 85 PRO A N 1
ATOM 664 C CA . PRO A 1 85 ? 21.711 4.963 -24.053 1.00 75.88 85 PRO A CA 1
ATOM 665 C C . PRO A 1 85 ? 23.122 4.734 -24.616 1.00 75.88 85 PRO A C 1
ATOM 667 O O . PRO A 1 85 ? 24.099 5.247 -24.070 1.00 75.88 85 PRO A O 1
ATOM 670 N N . THR A 1 86 ? 23.234 3.988 -25.718 1.00 69.06 86 THR A N 1
ATOM 671 C CA . THR A 1 86 ? 24.492 3.769 -26.450 1.00 69.06 86 THR A CA 1
ATOM 672 C C . THR A 1 86 ? 24.617 4.748 -27.631 1.00 69.06 86 THR A C 1
ATOM 674 O O . THR A 1 86 ? 23.987 4.534 -28.664 1.00 69.06 86 THR A O 1
ATOM 677 N N . GLY A 1 87 ? 25.439 5.800 -27.487 1.00 59.09 87 GLY A N 1
ATOM 678 C CA . GLY A 1 87 ? 25.839 6.766 -28.543 1.00 59.09 87 GLY A CA 1
ATOM 679 C C . GLY A 1 87 ? 25.287 8.187 -28.323 1.00 59.09 87 GLY A C 1
ATOM 680 O O . GLY A 1 87 ? 24.186 8.338 -27.810 1.00 59.09 87 GLY A O 1
ATOM 681 N N . VAL A 1 88 ? 25.954 9.303 -28.642 1.00 49.38 88 VAL A N 1
ATOM 682 C CA . VAL A 1 88 ? 27.115 9.635 -29.504 1.00 49.38 88 VAL A CA 1
ATOM 683 C C . VAL A 1 88 ? 28.405 9.759 -28.675 1.00 49.38 88 VAL A C 1
ATOM 685 O O . VAL A 1 88 ? 28.298 10.008 -27.475 1.00 49.38 88 VAL A O 1
ATOM 688 N N . GLU A 1 89 ? 29.588 9.563 -29.284 1.00 49.53 89 GLU A N 1
ATOM 689 C CA . GLU A 1 89 ? 30.911 9.793 -28.666 1.00 49.53 89 GLU A CA 1
ATOM 690 C C . GLU A 1 89 ? 30.849 10.917 -27.631 1.00 49.53 89 GLU A C 1
ATOM 692 O O . GLU A 1 89 ? 30.525 12.063 -27.952 1.00 49.53 89 GLU A O 1
ATOM 697 N N . ALA A 1 90 ? 31.109 10.576 -26.369 1.00 51.25 90 ALA A N 1
ATOM 698 C CA . ALA A 1 90 ? 31.215 11.577 -25.331 1.00 51.25 90 ALA A CA 1
ATOM 699 C C . ALA A 1 90 ? 32.393 12.483 -25.700 1.00 51.25 90 ALA A C 1
ATOM 701 O O . ALA A 1 90 ? 33.549 12.106 -25.517 1.00 51.25 90 ALA A O 1
ATOM 702 N N . VAL A 1 91 ? 32.105 13.683 -26.207 1.00 54.84 91 VAL A N 1
ATOM 703 C CA . VAL A 1 91 ? 33.084 14.769 -26.187 1.00 54.84 91 VAL A CA 1
ATOM 704 C C . VAL A 1 91 ? 33.546 14.878 -24.727 1.00 54.84 91 VAL A C 1
ATOM 706 O O . VAL A 1 91 ? 32.682 14.959 -23.837 1.00 54.84 91 VAL A O 1
ATOM 709 N N . PRO A 1 92 ? 34.860 14.809 -24.438 1.00 47.41 92 PRO A N 1
ATOM 710 C CA . PRO A 1 92 ? 35.359 14.878 -23.072 1.00 47.41 92 PRO A CA 1
ATOM 711 C C . PRO A 1 92 ? 34.762 16.097 -22.355 1.00 47.41 92 PRO A C 1
ATOM 713 O O . PRO A 1 92 ? 34.974 17.232 -22.771 1.00 47.41 92 PRO A O 1
ATOM 716 N N . GLY A 1 93 ? 33.965 15.854 -21.310 1.00 58.16 93 GLY A N 1
ATOM 717 C CA . GLY A 1 93 ? 33.316 16.899 -20.510 1.00 58.16 93 GLY A CA 1
ATOM 718 C C . GLY A 1 93 ? 31.823 17.156 -20.766 1.00 58.16 93 GLY A C 1
ATOM 719 O O . GLY A 1 93 ? 31.231 17.887 -19.978 1.00 58.16 93 GLY A O 1
ATOM 720 N N . GLN A 1 94 ? 31.185 16.559 -21.785 1.00 52.41 94 GLN A N 1
ATOM 721 C CA . GLN A 1 94 ? 29.753 16.807 -22.072 1.00 52.41 94 GLN A CA 1
ATOM 722 C C . GLN A 1 94 ? 28.812 15.608 -21.870 1.00 52.41 94 GLN A C 1
ATOM 724 O O . GLN A 1 94 ? 27.620 15.824 -21.666 1.00 52.41 94 GLN A O 1
ATOM 729 N N . GLY A 1 95 ? 29.325 14.372 -21.820 1.00 55.78 95 GLY A N 1
ATOM 730 C CA . GLY A 1 95 ? 28.507 13.162 -21.638 1.00 55.78 95 GLY A CA 1
ATOM 731 C C . GLY A 1 95 ? 27.520 12.910 -22.793 1.00 55.78 95 GLY A C 1
ATOM 732 O O . GLY A 1 95 ? 27.159 13.810 -23.545 1.00 55.78 95 GLY A O 1
ATOM 733 N N . ALA A 1 96 ? 27.073 11.666 -22.976 1.00 55.94 96 ALA A N 1
ATOM 734 C CA . ALA A 1 96 ? 26.076 11.367 -24.006 1.00 55.94 96 ALA A CA 1
ATOM 735 C C . ALA A 1 96 ? 24.709 11.997 -23.654 1.00 55.94 96 ALA A C 1
ATOM 737 O O . ALA A 1 96 ? 24.271 11.968 -22.497 1.00 55.94 96 ALA A O 1
ATOM 738 N N . LEU A 1 97 ? 24.012 12.552 -24.654 1.00 57.09 97 LEU A N 1
ATOM 739 C CA . LEU A 1 97 ? 22.665 13.111 -24.488 1.00 57.09 97 LEU A CA 1
ATOM 740 C C . LEU A 1 97 ? 21.719 12.049 -23.896 1.00 57.09 97 LEU A C 1
ATOM 742 O O . LEU A 1 97 ? 21.602 10.943 -24.411 1.00 57.09 97 LEU A O 1
ATOM 746 N N . GLY A 1 98 ? 21.048 12.379 -22.788 1.00 63.03 98 GLY A N 1
ATOM 747 C CA . GLY A 1 98 ? 20.102 11.482 -22.104 1.00 63.03 98 GLY A CA 1
ATOM 748 C C . GLY A 1 98 ? 20.721 10.511 -21.088 1.00 63.03 98 GLY A C 1
ATOM 749 O O . GLY A 1 98 ? 19.993 9.926 -20.283 1.00 63.03 98 GLY A O 1
ATOM 750 N N . HIS A 1 99 ? 22.050 10.401 -21.037 1.00 72.94 99 HIS A N 1
ATOM 751 C CA . HIS A 1 99 ? 22.749 9.489 -20.131 1.00 72.94 99 HIS A CA 1
ATOM 752 C C . HIS A 1 99 ? 22.506 9.812 -18.645 1.00 72.94 99 HIS A C 1
ATOM 754 O O . HIS A 1 99 ? 22.208 8.927 -17.842 1.00 72.94 99 HIS A O 1
ATOM 760 N N . GLY A 1 100 ? 22.535 11.100 -18.282 1.00 79.56 100 GLY A N 1
ATOM 761 C CA . GLY A 1 100 ? 22.278 11.545 -16.908 1.00 79.56 100 GLY A CA 1
ATOM 762 C C . GLY A 1 100 ? 20.847 11.270 -16.427 1.00 79.56 100 GLY A C 1
ATOM 763 O O . GLY A 1 100 ? 20.643 10.850 -15.289 1.00 79.56 100 GLY A O 1
ATOM 764 N N . ALA A 1 101 ? 19.850 11.445 -17.300 1.00 85.81 101 ALA A N 1
ATOM 765 C CA . ALA A 1 101 ? 18.446 11.203 -16.959 1.00 85.81 101 ALA A CA 1
ATOM 766 C C . ALA A 1 101 ? 18.168 9.712 -16.698 1.00 85.81 101 ALA A C 1
ATOM 768 O O . ALA A 1 101 ? 17.449 9.373 -15.753 1.00 85.81 101 ALA A O 1
ATOM 769 N N . PHE A 1 102 ? 18.783 8.825 -17.490 1.00 88.81 102 PHE A N 1
ATOM 770 C CA . PHE A 1 102 ? 18.710 7.379 -17.289 1.00 88.81 102 PHE A CA 1
ATOM 771 C C . PHE A 1 102 ? 19.291 6.971 -15.929 1.00 88.81 102 PHE A C 1
ATOM 773 O O . PHE A 1 102 ? 18.593 6.357 -15.117 1.00 88.81 102 PHE A O 1
ATOM 780 N N . TRP A 1 103 ? 20.537 7.364 -15.640 1.00 89.25 103 TRP A N 1
ATOM 781 C CA . TRP A 1 103 ? 21.202 6.984 -14.392 1.00 89.25 103 TRP A CA 1
ATOM 782 C C . TRP A 1 103 ? 20.523 7.563 -13.153 1.00 89.25 103 TRP A C 1
ATOM 784 O O . TRP A 1 103 ? 20.450 6.881 -12.128 1.00 89.25 103 TRP A O 1
ATOM 794 N N . TYR A 1 104 ? 19.959 8.770 -13.243 1.00 91.12 104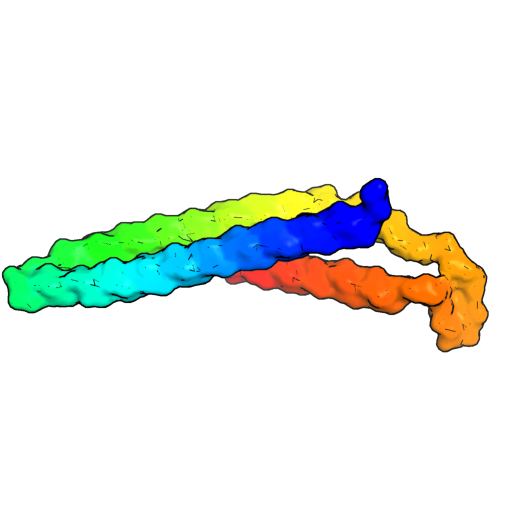 TYR A N 1
ATOM 795 C CA . TYR A 1 104 ? 19.134 9.333 -12.177 1.00 91.12 104 TYR A CA 1
ATOM 796 C C . TYR A 1 104 ? 17.894 8.467 -11.901 1.00 91.12 104 TYR A C 1
ATOM 798 O O . TYR A 1 104 ? 17.643 8.083 -10.755 1.00 91.12 104 TYR A O 1
ATOM 806 N N . ALA A 1 105 ? 17.137 8.099 -12.941 1.00 91.50 105 ALA A N 1
ATOM 807 C CA . ALA A 1 105 ? 1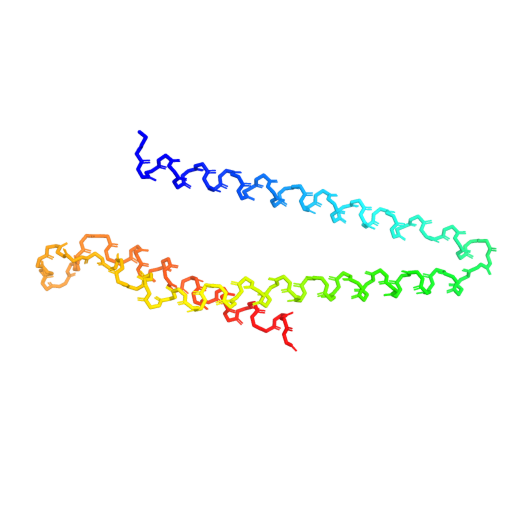5.944 7.269 -12.795 1.00 91.50 105 ALA A CA 1
ATOM 808 C C . ALA A 1 105 ? 16.271 5.861 -12.261 1.00 91.50 105 ALA A C 1
ATOM 810 O O . ALA A 1 105 ? 15.569 5.367 -11.373 1.00 91.50 105 ALA A O 1
ATOM 811 N N . PHE A 1 106 ? 17.352 5.247 -12.751 1.00 93.75 106 PHE A N 1
ATOM 812 C CA . PHE A 1 106 ? 17.828 3.937 -12.303 1.00 93.75 106 PHE A CA 1
ATOM 813 C C . PHE A 1 106 ? 18.281 3.971 -10.837 1.00 93.75 106 PHE A C 1
ATOM 815 O O . PHE A 1 106 ? 17.851 3.152 -10.025 1.00 93.75 106 PHE A O 1
ATOM 822 N N . SER A 1 107 ? 19.074 4.976 -10.456 1.00 93.75 107 SER A N 1
ATOM 823 C CA . SER A 1 107 ? 19.533 5.161 -9.072 1.00 93.75 107 SER A CA 1
ATOM 824 C C . SER A 1 107 ? 18.371 5.410 -8.112 1.00 93.75 107 SER A C 1
ATOM 826 O O . SER A 1 107 ? 18.359 4.882 -6.997 1.00 93.75 107 SER A O 1
ATOM 828 N N . ARG A 1 108 ? 17.354 6.162 -8.553 1.00 96.06 108 ARG A N 1
ATOM 829 C CA . ARG A 1 108 ? 16.114 6.361 -7.795 1.00 96.06 108 ARG A CA 1
ATOM 830 C C . ARG A 1 108 ? 15.384 5.038 -7.560 1.00 96.06 108 ARG A C 1
ATOM 832 O O . ARG A 1 108 ? 14.963 4.797 -6.432 1.00 96.06 108 ARG A O 1
ATOM 839 N N . LEU A 1 109 ? 15.266 4.176 -8.576 1.00 96.19 109 LEU A N 1
ATOM 840 C CA . LEU A 1 109 ? 14.665 2.846 -8.421 1.00 96.19 109 LEU A CA 1
ATOM 841 C C . LEU A 1 109 ? 15.425 2.016 -7.377 1.00 96.19 109 LEU A C 1
ATOM 843 O O . LEU A 1 109 ? 14.807 1.531 -6.434 1.00 96.19 109 LEU A O 1
ATOM 847 N N . CYS A 1 110 ? 16.753 1.925 -7.476 1.00 96.19 110 CYS A N 1
ATOM 848 C CA . CYS A 1 110 ? 17.574 1.195 -6.502 1.00 96.19 110 CYS A CA 1
ATOM 849 C C . CYS A 1 110 ? 17.393 1.718 -5.067 1.00 96.19 110 CYS A C 1
ATOM 851 O O . CYS A 1 110 ? 17.299 0.938 -4.121 1.00 96.19 110 CYS A O 1
ATOM 853 N N . SER A 1 111 ? 17.310 3.039 -4.889 1.00 96.69 111 SER A N 1
ATOM 854 C CA . SER A 1 111 ? 17.054 3.643 -3.576 1.00 96.69 111 SER A CA 1
ATOM 855 C C . SER A 1 111 ? 15.666 3.306 -3.027 1.00 96.69 111 SER A C 1
ATOM 857 O O . SER A 1 111 ? 15.542 3.043 -1.831 1.00 96.69 111 SER A O 1
ATOM 859 N N . VAL A 1 112 ? 14.637 3.271 -3.880 1.00 96.44 112 VAL A N 1
ATOM 860 C CA . VAL A 1 112 ? 13.279 2.867 -3.484 1.00 96.44 112 VAL A CA 1
ATOM 861 C C . VAL A 1 112 ? 13.228 1.383 -3.113 1.00 96.44 112 VAL A C 1
ATOM 863 O O . VAL A 1 112 ? 12.603 1.050 -2.112 1.00 96.44 112 VAL A O 1
ATOM 866 N N . LEU A 1 113 ? 13.928 0.505 -3.839 1.00 96.19 113 LEU A N 1
ATOM 867 C CA . LEU A 1 113 ? 13.994 -0.928 -3.513 1.00 96.19 113 LEU A CA 1
ATOM 868 C C . LEU A 1 113 ? 14.630 -1.175 -2.139 1.00 96.19 113 LEU A C 1
ATOM 870 O O . LEU A 1 113 ? 14.042 -1.875 -1.320 1.00 96.19 113 LEU A O 1
ATOM 874 N N . ARG A 1 114 ? 15.743 -0.497 -1.826 1.00 94.62 114 ARG A N 1
ATOM 875 C CA . ARG A 1 114 ? 16.349 -0.537 -0.479 1.00 94.62 114 ARG A CA 1
ATOM 876 C C . ARG A 1 114 ? 15.418 -0.014 0.613 1.00 94.62 114 ARG A C 1
ATOM 878 O O . ARG A 1 114 ? 15.507 -0.423 1.764 1.00 94.62 114 ARG A O 1
ATOM 885 N N . MET A 1 115 ? 14.567 0.959 0.295 1.00 93.75 115 MET A N 1
ATOM 886 C CA . MET A 1 115 ? 13.577 1.457 1.250 1.00 93.75 115 MET A CA 1
ATOM 887 C C . MET A 1 115 ? 12.436 0.457 1.455 1.00 93.75 115 MET A C 1
ATOM 889 O O . MET A 1 115 ? 11.949 0.348 2.575 1.00 93.75 115 MET A O 1
ATOM 893 N N . ALA A 1 116 ? 12.017 -0.249 0.402 1.00 93.00 116 ALA A N 1
ATOM 894 C CA . ALA A 1 116 ? 11.015 -1.305 0.493 1.00 93.00 116 ALA A CA 1
ATOM 895 C C . ALA A 1 116 ? 11.521 -2.478 1.342 1.00 93.00 116 ALA A C 1
ATOM 897 O O . ALA A 1 116 ? 10.795 -2.923 2.219 1.00 93.00 116 ALA A O 1
ATOM 898 N N . GLU A 1 117 ? 12.779 -2.890 1.158 1.00 91.81 117 GLU A N 1
ATOM 899 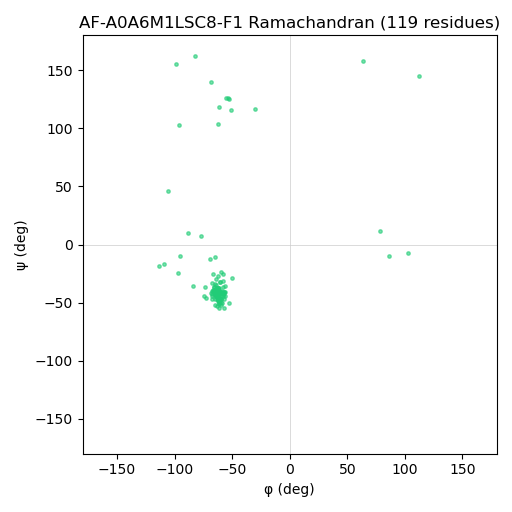C CA . GLU A 1 117 ? 13.443 -3.927 1.962 1.00 91.81 117 GLU A CA 1
ATOM 900 C C . GLU A 1 117 ? 13.360 -3.637 3.468 1.00 91.81 117 GLU A C 1
ATOM 902 O O . GLU A 1 117 ? 12.862 -4.462 4.225 1.00 91.81 117 GLU A O 1
ATOM 907 N N . ARG A 1 118 ? 13.732 -2.419 3.888 1.00 91.62 118 ARG A N 1
ATOM 908 C CA . ARG A 1 118 ? 13.664 -1.978 5.298 1.00 91.62 118 ARG A CA 1
ATOM 909 C C . ARG A 1 118 ? 12.250 -1.895 5.883 1.00 91.62 118 ARG A C 1
ATOM 911 O O . ARG A 1 118 ? 12.109 -1.584 7.058 1.00 91.62 118 ARG A O 1
ATOM 918 N N . ARG A 1 119 ? 11.216 -2.000 5.048 1.00 87.00 119 ARG A N 1
ATOM 919 C CA . ARG A 1 119 ? 9.805 -1.921 5.458 1.00 87.00 119 ARG A CA 1
ATOM 920 C C . ARG A 1 119 ? 9.096 -3.270 5.372 1.00 87.00 119 ARG A C 1
ATOM 922 O O . ARG A 1 119 ? 7.999 -3.383 5.905 1.00 87.00 119 ARG A O 1
ATOM 929 N N . SER A 1 120 ? 9.672 -4.235 4.654 1.00 83.50 120 SER A N 1
ATOM 930 C CA . SER A 1 120 ? 9.151 -5.598 4.532 1.00 83.50 120 SER A CA 1
ATOM 931 C C . SER A 1 120 ? 9.814 -6.585 5.495 1.00 83.50 120 SER A C 1
ATOM 933 O O . SER A 1 120 ? 9.207 -7.610 5.779 1.00 83.50 120 SER A O 1
ATOM 935 N N . GLY A 1 121 ? 11.043 -6.303 5.943 1.00 62.72 121 GLY A N 1
ATOM 936 C CA . GLY A 1 121 ? 11.762 -7.064 6.973 1.00 62.72 121 GLY A CA 1
ATOM 937 C C . GLY A 1 121 ? 11.854 -6.289 8.276 1.00 62.72 121 GLY A C 1
ATOM 938 O O . GLY A 1 121 ? 11.931 -6.959 9.325 1.00 62.72 121 GLY A O 1
#